Protein AF-A0A9P6Q9H6-F1 (afdb_monomer)

Radius of gyration: 15.04 Å; Cα contacts (8 Å, |Δi|>4): 267; chains: 1; bounding box: 39×36×39 Å

Mean predicted aligned error: 5.46 Å

Foldseek 3Di:
DDAAEFEEEEDWDAPLCQVVVVCVVCVPDWDCDDVQWIWDWDDDPNGIYIYIYGRCHPVPVVPPDPLLVSLLRGQAYEQTAEQLDPPRVVVSLVSLVSSCVSPVHLPGAYEYEHEPVVVVVSGPHDPVNSVVVCVVSVYHYDYYD

Sequence (145 aa):
MSAPRFSIVVVGDGAVGKSAMTLRFLRDQYDPTIEDSYCKHIEVDGQEYTLDIIDTAGQQEYRGHWNDQFMRAGDGFICVYSIASMGSFQELVEYRNQIWHAKESEDVPIVIAANKSDLLEEREVDTEIGKEFARFSNAFYIETR

Secondary structure (DSSP, 8-state):
-PPPEEEEEEEESTTSSHHHHHHHHHTTS-EEEETTEEEEEEEETTEEEEEEEEE-TTGGGGTTHHHHHHHHH-SEEEEEEETT-HHHHHHHHHHHHHHHHHHT-S---EEEEEE-TT-GGG--S-HHHHHHHHHHTT-EEEE--

pLDDT: mean 87.81, std 13.91, range [47.56, 98.56]

Solvent-accessible surface area (backbone atoms only — not comparable to full-atom values): 7921 Å² total; per-residue (Å²): 132,81,58,57,73,44,34,36,36,40,45,51,43,83,92,36,42,67,61,60,54,52,50,63,73,37,73,88,56,65,52,93,74,52,95,54,39,39,43,32,77,46,74,58,98,91,40,62,33,34,38,37,37,37,46,56,74,87,50,76,86,46,80,59,75,62,53,52,53,51,40,53,66,34,67,29,38,39,38,30,19,26,26,57,30,52,66,26,44,55,48,29,54,52,51,52,52,49,36,28,62,52,57,75,41,74,90,48,59,37,34,38,35,37,18,48,59,80,45,64,93,55,52,61,47,58,70,64,61,56,46,53,51,16,58,76,54,67,26,47,68,45,78,38,116

InterPro domains:
  IPR001806 Small GTPase [PF00071] (8-144)
  IPR001806 Small GTPase [PS51421] (1-145)
  IPR001806 Small GTPase [SM00174] (8-145)
  IPR005225 Small GTP-binding domain [TIGR00231] (6-144)
  IPR020849 Small GTPase, Ras-type [PTHR24070] (7-144)
  IPR027417 P-loop containing nucleoside triphosphate hydrolase [G3DSA:3.40.50.300] (2-145)
  IPR027417 P-loop containing nucleoside triphosphate hydrolase [SSF52540] (5-144)

Nearest PDB structures (foldseek):
  6oq4-assembly1_B  TM=8.827E-01  e=3.032E-17  Homo sapiens
  1u8z-assembly1_A  TM=8.663E-01  e=7.006E-17  Saguinus oedipus
  9c1b-assembly3_C  TM=8.513E-01  e=6.159E-17  Homo sapiens
  2ht6-assembly1_A  TM=8.809E-01  e=2.033E-14  Homo sapiens
  2g77-assembly1_B  TM=8.745E-01  e=1.524E-12  Mus musculus

Structure (mmCIF, N/CA/C/O backbone):
data_AF-A0A9P6Q9H6-F1
#
_entry.id   AF-A0A9P6Q9H6-F1
#
loop_
_atom_site.group_PDB
_atom_site.id
_atom_site.type_symbol
_atom_site.label_atom_id
_atom_site.label_alt_id
_atom_site.label_comp_id
_atom_site.label_asym_id
_atom_site.label_entity_id
_atom_site.label_seq_id
_atom_site.pdbx_PDB_ins_code
_atom_site.Cartn_x
_atom_site.Cartn_y
_atom_site.Cartn_z
_atom_site.occupancy
_atom_site.B_iso_or_equiv
_atom_site.auth_seq_id
_atom_site.auth_comp_id
_atom_site.auth_asym_id
_atom_site.auth_atom_id
_atom_site.pdbx_PDB_model_num
ATOM 1 N N . MET A 1 1 ? -25.520 11.318 15.062 1.00 57.56 1 MET A N 1
ATOM 2 C CA . MET A 1 1 ? -24.213 10.733 15.431 1.00 57.56 1 MET A CA 1
ATOM 3 C C . MET A 1 1 ? -23.299 10.960 14.243 1.00 57.56 1 MET A C 1
ATOM 5 O O . MET A 1 1 ? -23.787 10.830 13.131 1.00 57.56 1 MET A O 1
ATOM 9 N N . SER A 1 2 ? -22.058 11.398 14.443 1.00 76.19 2 SER A N 1
ATOM 10 C CA . SER A 1 2 ? -21.105 11.544 13.335 1.00 76.19 2 SER A CA 1
ATOM 11 C C . SER A 1 2 ? -20.675 10.161 12.845 1.00 76.19 2 SER A C 1
ATOM 13 O O . SER A 1 2 ? -20.459 9.277 13.676 1.00 76.19 2 SER A O 1
ATOM 15 N N . ALA A 1 3 ? -20.553 9.979 11.529 1.00 84.88 3 ALA A N 1
ATOM 16 C CA . ALA A 1 3 ? -19.997 8.763 10.940 1.00 84.88 3 ALA A CA 1
ATOM 17 C C . ALA A 1 3 ? -18.607 8.457 11.546 1.00 84.88 3 ALA A C 1
ATOM 19 O O . ALA A 1 3 ? -17.837 9.403 11.758 1.00 84.88 3 ALA A O 1
ATOM 20 N N . PRO A 1 4 ? -18.266 7.186 11.849 1.00 94.38 4 PRO A N 1
ATOM 21 C CA . PRO A 1 4 ? -16.929 6.827 12.313 1.00 94.38 4 PRO A CA 1
ATOM 22 C C . PRO A 1 4 ? -15.865 7.270 11.308 1.00 94.38 4 PRO A C 1
ATOM 24 O O . PRO A 1 4 ? -16.103 7.261 10.097 1.00 94.38 4 PRO A O 1
ATOM 27 N N . ARG A 1 5 ? -14.701 7.672 11.819 1.00 93.81 5 ARG A N 1
ATOM 28 C CA . ARG A 1 5 ? -13.613 8.252 11.032 1.00 93.81 5 ARG A CA 1
ATOM 29 C C . ARG A 1 5 ? -12.374 7.372 11.124 1.00 93.81 5 ARG A C 1
ATOM 31 O O . ARG A 1 5 ? -12.016 6.987 12.233 1.00 93.81 5 ARG A O 1
ATOM 38 N N . PHE A 1 6 ? -11.754 7.082 9.984 1.00 95.19 6 PHE A N 1
ATOM 39 C CA . PHE A 1 6 ? -10.551 6.258 9.884 1.00 95.19 6 PHE A CA 1
ATOM 40 C C . PHE A 1 6 ? -9.476 6.945 9.046 1.00 95.19 6 PHE A C 1
ATOM 42 O O . PHE A 1 6 ? -9.764 7.459 7.966 1.00 95.19 6 PHE A O 1
ATOM 49 N N . SER A 1 7 ? -8.239 6.910 9.526 1.00 93.56 7 SER A N 1
ATOM 50 C CA . SER A 1 7 ? -7.056 7.403 8.827 1.00 93.56 7 SER A CA 1
ATOM 51 C C . SER A 1 7 ? -6.397 6.280 8.025 1.00 93.56 7 SER A C 1
ATOM 53 O O . SER A 1 7 ? -5.952 5.280 8.585 1.00 93.56 7 SER A O 1
ATOM 55 N N . ILE A 1 8 ? -6.334 6.433 6.707 1.00 94.31 8 ILE A N 1
ATOM 56 C CA . ILE A 1 8 ? -5.725 5.494 5.768 1.00 94.31 8 ILE A CA 1
ATOM 57 C C . ILE A 1 8 ? -4.448 6.112 5.211 1.00 94.31 8 ILE A C 1
ATOM 59 O O . ILE A 1 8 ? -4.476 7.158 4.563 1.00 94.31 8 ILE A O 1
ATOM 63 N N . VAL A 1 9 ? -3.318 5.443 5.423 1.00 92.88 9 VAL A N 1
ATOM 64 C CA . VAL A 1 9 ? -2.012 5.930 4.966 1.00 92.88 9 VAL A CA 1
ATOM 65 C C . VAL A 1 9 ? -1.559 5.127 3.752 1.00 92.88 9 VAL A C 1
ATOM 67 O O . VAL A 1 9 ? -1.471 3.898 3.801 1.00 92.88 9 VAL A O 1
ATOM 70 N N . VAL A 1 10 ? -1.254 5.818 2.654 1.00 92.69 10 VAL A N 1
ATOM 71 C CA . VAL A 1 10 ? -0.759 5.198 1.419 1.00 92.69 10 VAL A CA 1
ATOM 72 C C . VAL A 1 10 ? 0.754 5.362 1.352 1.00 92.69 10 VAL A C 1
ATOM 74 O O . VAL A 1 10 ? 1.253 6.484 1.282 1.00 92.69 10 VAL A O 1
ATOM 77 N N . VAL A 1 11 ? 1.489 4.249 1.352 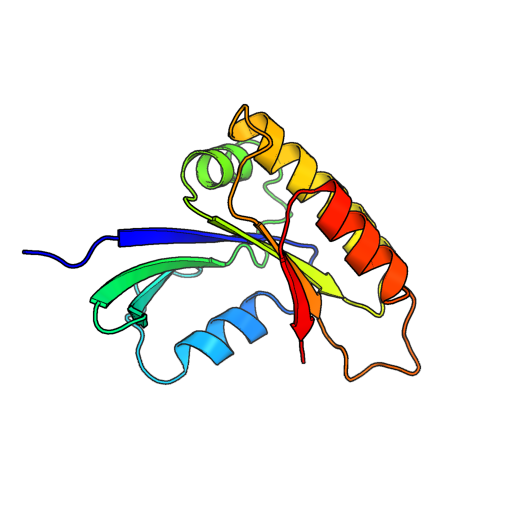1.00 91.94 11 VAL A N 1
ATOM 78 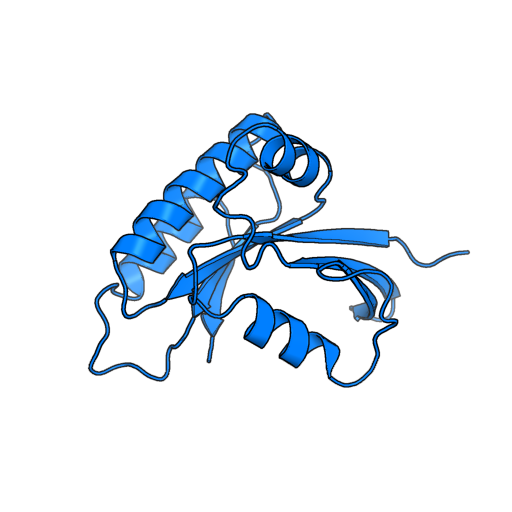C CA . VAL A 1 11 ? 2.963 4.201 1.374 1.00 91.94 11 VAL A CA 1
ATOM 79 C C . VAL A 1 11 ? 3.511 3.353 0.234 1.00 91.94 11 VAL A C 1
ATOM 81 O O . VAL A 1 11 ? 2.793 2.569 -0.381 1.00 91.94 11 VAL A O 1
ATOM 84 N N . GLY A 1 12 ? 4.790 3.527 -0.080 1.00 90.75 12 GLY A N 1
ATOM 85 C CA . GLY A 1 12 ? 5.452 2.852 -1.192 1.00 90.75 12 GLY A CA 1
ATOM 86 C C . GLY A 1 12 ? 6.474 3.754 -1.864 1.00 90.75 12 GLY A C 1
ATOM 87 O O . GLY A 1 12 ? 6.497 4.966 -1.629 1.00 90.75 12 GLY A O 1
ATOM 88 N N . ASP A 1 13 ? 7.289 3.172 -2.734 1.00 90.00 13 ASP A N 1
ATOM 89 C CA . ASP A 1 13 ? 8.356 3.888 -3.431 1.00 90.00 13 ASP A CA 1
ATOM 90 C C . ASP A 1 13 ? 7.823 5.025 -4.342 1.00 90.00 13 ASP A C 1
ATOM 92 O O . ASP A 1 13 ? 6.619 5.215 -4.571 1.00 90.00 13 ASP A O 1
ATOM 96 N N . GLY A 1 14 ? 8.727 5.862 -4.836 1.00 86.62 14 GLY A N 1
ATOM 97 C CA . GLY A 1 14 ? 8.447 6.959 -5.746 1.00 86.62 14 GLY A CA 1
ATOM 98 C C . GLY A 1 14 ? 7.876 6.430 -7.056 1.00 86.62 14 GLY A C 1
ATOM 99 O O . GLY A 1 14 ? 8.233 5.355 -7.520 1.00 86.62 14 GLY A O 1
ATOM 100 N N . ALA A 1 15 ? 6.952 7.180 -7.660 1.00 88.44 15 ALA A N 1
ATOM 101 C CA . ALA A 1 15 ? 6.382 6.860 -8.973 1.00 88.44 15 ALA A CA 1
ATOM 102 C C . ALA A 1 15 ? 5.692 5.478 -9.116 1.00 88.44 15 ALA A C 1
ATOM 104 O O . ALA A 1 15 ? 5.313 5.101 -10.229 1.00 88.44 15 ALA A O 1
ATOM 105 N N . VAL A 1 16 ? 5.437 4.743 -8.024 1.00 92.94 16 VAL A N 1
ATOM 106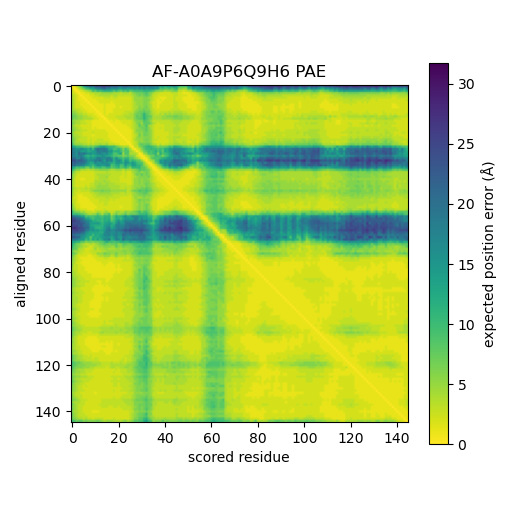 C CA . VAL A 1 16 ? 4.667 3.480 -8.061 1.00 92.94 16 VAL A CA 1
ATOM 107 C C . VAL A 1 16 ? 3.184 3.694 -8.366 1.00 92.94 16 VAL A C 1
ATOM 109 O O . VAL A 1 16 ? 2.516 2.762 -8.797 1.00 92.94 16 VAL A O 1
ATOM 112 N N . GLY A 1 17 ? 2.675 4.922 -8.205 1.00 90.81 17 GLY A N 1
ATOM 113 C CA . GLY A 1 17 ? 1.302 5.301 -8.559 1.00 90.81 17 GLY A CA 1
ATOM 114 C C . GLY A 1 17 ? 0.362 5.588 -7.384 1.00 90.81 17 GLY A C 1
ATOM 115 O O . GLY A 1 17 ? -0.844 5.624 -7.603 1.00 90.81 17 GLY A O 1
ATOM 116 N N . LYS A 1 18 ? 0.886 5.843 -6.174 1.00 90.88 18 LYS A N 1
ATOM 117 C CA . LYS A 1 18 ? 0.098 6.190 -4.971 1.00 90.88 18 LYS A CA 1
ATOM 118 C C . LYS A 1 18 ? -0.929 7.300 -5.233 1.00 90.88 18 LYS A C 1
ATOM 120 O O . LYS A 1 18 ? -2.126 7.045 -5.162 1.00 90.88 18 LYS A O 1
ATOM 125 N N . SER A 1 19 ? -0.476 8.470 -5.691 1.00 87.94 19 SER A N 1
ATOM 126 C CA . SER A 1 19 ? -1.358 9.599 -6.015 1.00 87.94 19 SER A CA 1
ATOM 127 C C . SER A 1 19 ? -2.368 9.273 -7.106 1.00 87.94 19 SER A C 1
ATOM 129 O O . SER A 1 19 ? -3.525 9.665 -7.015 1.00 87.94 19 SER A O 1
ATOM 131 N N . ALA A 1 20 ? -1.972 8.515 -8.132 1.00 88.44 20 ALA A N 1
ATOM 132 C CA . ALA A 1 20 ? -2.890 8.118 -9.196 1.00 88.44 20 ALA A CA 1
ATOM 133 C C . ALA A 1 20 ? -4.019 7.220 -8.662 1.00 88.44 20 ALA A C 1
ATOM 135 O O . ALA A 1 20 ? -5.179 7.424 -9.021 1.00 88.44 20 ALA A O 1
ATOM 136 N N . MET A 1 21 ? -3.696 6.272 -7.776 1.00 89.00 21 MET A N 1
ATOM 137 C CA . MET A 1 21 ? -4.677 5.416 -7.106 1.00 89.00 21 MET A CA 1
ATOM 138 C C . MET A 1 21 ? -5.589 6.224 -6.181 1.00 89.00 21 MET A C 1
ATOM 140 O O . MET A 1 21 ? -6.811 6.113 -6.292 1.00 89.00 21 MET A O 1
ATOM 144 N N . THR A 1 22 ? -5.011 7.073 -5.326 1.00 88.94 22 THR A N 1
ATOM 145 C CA . THR A 1 22 ? -5.752 7.942 -4.403 1.00 88.94 22 THR A CA 1
ATOM 146 C C . THR A 1 22 ? -6.708 8.847 -5.169 1.00 88.94 22 THR A C 1
ATOM 148 O O . THR A 1 22 ? -7.915 8.799 -4.954 1.00 88.94 22 THR A O 1
ATOM 151 N N . LEU A 1 23 ? -6.218 9.592 -6.160 1.00 87.19 23 LEU A N 1
ATOM 152 C CA . LEU A 1 23 ? -7.053 10.481 -6.966 1.00 87.19 23 LEU A CA 1
ATOM 153 C C . LEU A 1 23 ? -8.135 9.720 -7.731 1.00 87.19 23 LEU A C 1
ATOM 155 O O . LEU A 1 23 ? -9.264 10.193 -7.807 1.00 87.19 23 LEU A O 1
ATOM 159 N N . AR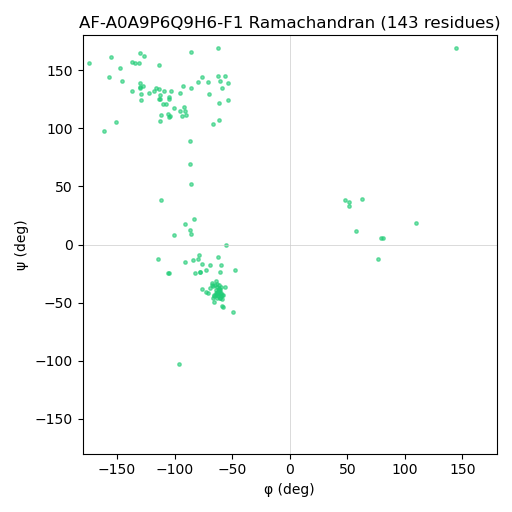G A 1 24 ? -7.832 8.533 -8.276 1.00 86.94 24 ARG A N 1
ATOM 160 C CA . ARG A 1 24 ? -8.834 7.684 -8.9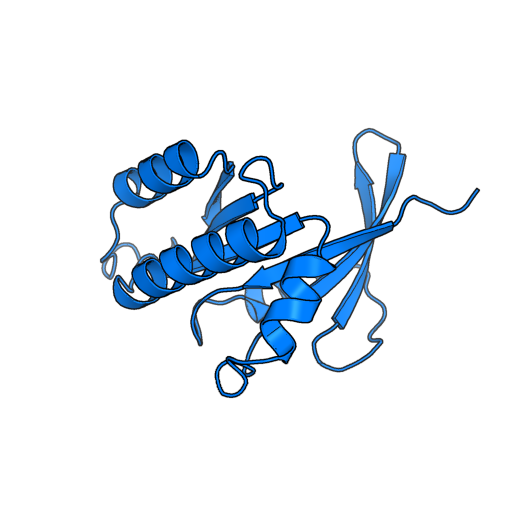40 1.00 86.94 24 ARG A CA 1
ATOM 161 C C . ARG A 1 24 ? -9.942 7.263 -7.979 1.00 86.94 24 ARG A C 1
ATOM 163 O O . ARG A 1 24 ? -11.099 7.268 -8.388 1.00 86.94 24 ARG A O 1
ATOM 170 N N . PHE A 1 25 ? -9.608 6.941 -6.732 1.00 86.31 25 PHE A N 1
ATOM 171 C CA . PHE A 1 25 ? -10.597 6.647 -5.701 1.00 86.31 25 PHE A CA 1
ATOM 172 C C . PHE A 1 25 ? -11.430 7.881 -5.332 1.00 86.31 25 PHE A C 1
ATOM 174 O O . PHE A 1 25 ? -12.627 7.756 -5.089 1.00 86.31 25 PHE A O 1
ATOM 181 N N . LEU A 1 26 ? -10.836 9.072 -5.320 1.00 83.88 26 LEU A N 1
ATOM 182 C CA . LEU A 1 26 ? -11.496 10.316 -4.913 1.00 83.88 26 LEU A CA 1
ATOM 183 C C . LEU A 1 26 ? -12.396 10.955 -5.983 1.00 83.88 26 LEU A C 1
ATOM 185 O O . LEU A 1 26 ? -13.161 11.848 -5.631 1.00 83.88 26 LEU A O 1
ATOM 189 N N . ARG A 1 27 ? -12.328 10.515 -7.253 1.00 74.06 27 ARG A N 1
ATOM 190 C CA . ARG A 1 27 ? -12.887 11.202 -8.445 1.00 74.06 27 ARG A CA 1
ATOM 191 C C . ARG A 1 27 ? -14.325 11.727 -8.352 1.00 74.06 27 ARG A C 1
ATOM 193 O O . ARG A 1 27 ? -14.633 12.646 -9.104 1.00 74.06 27 ARG A O 1
ATOM 200 N N . ASP A 1 28 ? -15.163 11.211 -7.457 1.00 64.62 28 ASP A N 1
ATOM 201 C CA . ASP A 1 28 ? -16.565 11.624 -7.367 1.00 64.62 28 ASP A CA 1
ATOM 202 C C . ASP A 1 28 ? -16.900 12.525 -6.164 1.00 64.62 28 ASP A C 1
ATOM 204 O O . ASP A 1 28 ? -17.875 13.269 -6.243 1.00 64.62 28 ASP A O 1
ATOM 208 N N . GLN A 1 29 ? -16.140 12.491 -5.059 1.00 60.72 29 GLN A N 1
ATOM 209 C CA . GLN A 1 29 ? -16.492 13.188 -3.806 1.00 60.72 29 GLN A CA 1
ATOM 210 C C . GLN A 1 29 ? -15.261 13.362 -2.898 1.00 60.72 29 GLN A C 1
ATOM 212 O O . GLN A 1 29 ? -14.909 12.438 -2.163 1.00 60.72 29 GLN A O 1
ATOM 217 N N . TYR A 1 30 ? -14.603 14.525 -2.921 1.00 63.81 30 TYR A N 1
ATOM 218 C CA . TYR A 1 30 ? -13.572 14.856 -1.931 1.00 63.81 30 TYR A CA 1
ATOM 219 C C . TYR A 1 30 ? -13.524 16.351 -1.610 1.00 63.81 30 TYR A C 1
ATOM 221 O O . TYR A 1 30 ? -13.864 17.183 -2.453 1.00 63.81 30 TYR A O 1
ATOM 229 N N . ASP A 1 31 ? -13.080 16.669 -0.393 1.00 59.88 31 ASP A N 1
ATOM 230 C CA . ASP A 1 31 ? -12.819 18.036 0.066 1.00 59.88 31 ASP A CA 1
ATOM 231 C C . ASP A 1 31 ? -11.294 18.283 0.104 1.00 59.88 31 ASP A C 1
ATOM 233 O O . ASP A 1 31 ? -10.596 17.649 0.909 1.00 59.88 31 ASP A O 1
ATOM 237 N N . PRO A 1 32 ? -10.728 19.116 -0.793 1.00 54.34 32 PRO A N 1
ATOM 238 C CA . PRO A 1 32 ? -9.299 19.419 -0.802 1.00 54.34 32 PRO A CA 1
ATOM 239 C C . PRO A 1 32 ? -8.929 20.211 0.454 1.00 54.34 32 PRO A C 1
ATOM 241 O O . PRO A 1 32 ? -9.209 21.404 0.543 1.00 54.34 32 PRO A O 1
ATOM 244 N N . THR A 1 33 ? -8.294 19.555 1.428 1.00 49.47 33 THR A N 1
ATOM 245 C CA . THR A 1 33 ? -8.099 20.144 2.762 1.00 49.47 33 THR A CA 1
ATOM 246 C C . THR A 1 33 ? -6.651 20.423 3.153 1.00 49.47 33 THR A C 1
ATOM 248 O O . THR A 1 33 ? -6.474 21.193 4.085 1.00 49.47 33 THR A O 1
ATOM 251 N N . ILE A 1 34 ? -5.643 19.916 2.433 1.00 59.28 34 ILE A N 1
ATOM 252 C CA . ILE A 1 34 ? -4.217 20.328 2.410 1.00 59.28 34 ILE A CA 1
ATOM 253 C C . ILE A 1 34 ? -3.540 19.494 1.297 1.00 59.28 34 ILE A C 1
ATOM 255 O O . ILE A 1 34 ? -4.062 18.438 0.934 1.00 59.28 34 ILE A O 1
ATOM 259 N N . GLU A 1 35 ? -2.428 19.955 0.712 1.00 57.94 35 GLU A N 1
ATOM 260 C CA . GLU A 1 35 ? -1.640 19.122 -0.216 1.00 57.94 35 GLU A CA 1
ATOM 261 C C . GLU A 1 35 ? -1.291 17.789 0.478 1.00 57.94 35 GLU A C 1
ATOM 263 O O . GLU A 1 35 ? -0.770 17.797 1.589 1.00 57.94 35 GLU A O 1
ATOM 268 N N . ASP A 1 36 ? -1.648 16.664 -0.152 1.00 71.94 36 ASP A N 1
ATOM 269 C CA . ASP A 1 36 ? -1.400 15.280 0.295 1.00 71.94 36 ASP A CA 1
ATOM 270 C C . ASP A 1 36 ? -2.331 14.678 1.375 1.00 71.94 36 ASP A C 1
ATOM 272 O O . ASP A 1 36 ? -2.128 13.532 1.791 1.00 71.94 36 ASP A O 1
ATOM 276 N N . SER A 1 37 ? -3.396 15.378 1.794 1.00 79.88 37 SER A N 1
ATOM 277 C CA . SER A 1 37 ? -4.438 14.819 2.676 1.00 79.88 37 SER A CA 1
ATOM 278 C C . SER A 1 37 ? -5.845 15.041 2.120 1.00 79.88 37 SER A C 1
ATOM 280 O O . SER A 1 37 ? -6.223 16.155 1.750 1.00 79.88 37 SER A O 1
ATOM 282 N N . TYR A 1 38 ? -6.635 13.969 2.067 1.00 86.19 38 TYR A N 1
ATOM 283 C CA . TYR A 1 38 ? -7.952 13.954 1.436 1.00 86.19 38 TYR A CA 1
ATOM 284 C C . TYR A 1 38 ? -9.008 13.364 2.363 1.00 86.19 38 TYR A C 1
ATOM 286 O O . TYR A 1 38 ? -8.812 12.295 2.926 1.00 86.19 38 TYR A O 1
ATOM 294 N N . CYS A 1 39 ? -10.168 14.008 2.458 1.00 88.75 39 CYS A N 1
ATOM 295 C CA . CYS A 1 39 ? -11.318 13.469 3.179 1.00 88.75 39 CYS A CA 1
ATOM 296 C C . CYS A 1 39 ? -12.349 12.919 2.187 1.00 88.75 39 CYS A C 1
ATOM 298 O O . CYS A 1 39 ? -12.713 13.609 1.227 1.00 88.75 39 CYS A O 1
ATOM 300 N N . LYS A 1 40 ? -12.840 11.698 2.423 1.00 88.50 40 LYS A N 1
ATOM 301 C CA . LYS A 1 40 ? -13.918 11.091 1.636 1.00 88.50 40 LYS A CA 1
ATOM 302 C C . LYS A 1 40 ? -14.942 10.386 2.516 1.00 88.50 40 LYS A C 1
ATOM 304 O O . LYS A 1 40 ? -14.596 9.560 3.356 1.00 88.50 40 LYS A O 1
ATOM 309 N N . HIS A 1 41 ? -16.216 10.654 2.256 1.00 91.06 41 HIS A N 1
ATOM 310 C CA . HIS A 1 41 ? -17.324 9.900 2.832 1.00 91.06 41 HIS A CA 1
ATOM 311 C C . HIS A 1 41 ? -17.616 8.665 1.980 1.00 91.06 41 HIS A C 1
ATOM 313 O O . HIS A 1 41 ? -17.650 8.743 0.751 1.00 91.06 41 HIS A O 1
ATOM 319 N N . ILE A 1 42 ? -17.797 7.519 2.631 1.00 91.81 42 ILE A N 1
ATOM 320 C CA . ILE A 1 42 ? -18.134 6.257 1.973 1.00 91.81 42 ILE A CA 1
ATOM 321 C C . ILE A 1 42 ? -19.252 5.547 2.726 1.00 91.81 42 ILE A C 1
ATOM 323 O O . ILE A 1 42 ? -19.418 5.737 3.929 1.00 91.81 42 ILE A O 1
ATOM 327 N N . GLU A 1 43 ? -19.975 4.689 2.021 1.00 93.31 43 GLU A N 1
ATOM 328 C CA . GLU A 1 43 ? -20.916 3.744 2.610 1.00 93.31 43 GLU A CA 1
ATOM 329 C C . GLU A 1 43 ? -20.374 2.328 2.402 1.00 93.31 43 GLU A C 1
ATOM 331 O O . GLU A 1 43 ? -20.006 1.956 1.285 1.00 93.31 43 GLU A O 1
ATOM 336 N N . VAL A 1 44 ? -20.300 1.549 3.479 1.00 93.12 44 VAL A N 1
ATOM 337 C CA . VAL A 1 44 ? -19.916 0.133 3.452 1.00 93.12 44 VAL A CA 1
ATOM 338 C C . VAL A 1 44 ? -20.975 -0.636 4.227 1.00 93.12 44 VAL A C 1
ATOM 340 O O . VAL A 1 44 ? -21.275 -0.289 5.366 1.00 93.12 44 VAL A O 1
ATOM 343 N N . ASP A 1 45 ? -21.577 -1.642 3.591 1.00 94.56 45 ASP A N 1
ATOM 344 C CA . ASP A 1 45 ? -22.620 -2.493 4.181 1.00 94.56 45 ASP A CA 1
ATOM 345 C C . ASP A 1 45 ? -23.795 -1.715 4.814 1.00 94.56 45 ASP A C 1
ATOM 347 O O . ASP A 1 45 ? -24.357 -2.113 5.834 1.00 94.56 45 ASP A O 1
ATOM 351 N N . GLY A 1 46 ? -24.184 -0.590 4.200 1.00 93.56 46 GLY A N 1
ATOM 352 C CA . GLY A 1 46 ? -25.281 0.261 4.674 1.00 93.56 46 GLY A CA 1
ATOM 353 C C . GLY A 1 46 ? -24.910 1.213 5.815 1.00 93.56 46 GLY A C 1
ATOM 354 O O . GLY A 1 46 ? -25.792 1.876 6.362 1.00 93.56 46 GLY A O 1
ATOM 355 N N . GLN A 1 47 ? -23.631 1.283 6.197 1.00 94.81 47 GLN A N 1
ATOM 356 C CA . GLN A 1 47 ? -23.128 2.186 7.227 1.00 94.81 47 GLN A CA 1
ATOM 357 C C . GLN A 1 47 ? -22.195 3.244 6.629 1.00 94.81 47 GLN A C 1
ATOM 359 O O . GLN A 1 47 ? -21.296 2.943 5.845 1.00 94.81 47 GLN A O 1
ATOM 364 N N . GLU A 1 48 ? -22.401 4.499 7.028 1.00 95.06 48 GLU A N 1
ATOM 365 C CA . GLU A 1 48 ? -21.564 5.625 6.615 1.00 95.06 48 GLU A CA 1
ATOM 366 C C . GLU A 1 48 ? -20.259 5.688 7.417 1.00 95.06 48 GLU A C 1
ATOM 368 O O . GLU A 1 48 ? -20.252 5.539 8.644 1.00 95.06 48 GLU A O 1
ATOM 373 N N . TYR A 1 49 ? -19.168 6.003 6.723 1.00 94.50 49 TYR A N 1
ATOM 374 C CA . TYR A 1 49 ? -17.834 6.211 7.275 1.00 94.50 49 TYR A CA 1
ATOM 375 C C . TYR A 1 49 ? -17.172 7.438 6.648 1.00 94.50 49 TYR A C 1
ATOM 377 O O . TYR A 1 49 ? -17.490 7.852 5.532 1.00 94.50 49 TYR A O 1
ATOM 385 N N . THR A 1 50 ? -16.211 8.009 7.366 1.00 93.12 50 THR A N 1
ATOM 386 C CA . THR A 1 50 ? -15.327 9.066 6.868 1.00 93.12 50 THR A CA 1
ATOM 387 C C . THR A 1 50 ? -13.906 8.524 6.800 1.00 93.12 50 THR A C 1
ATOM 389 O O . THR A 1 50 ? -13.388 8.035 7.800 1.00 93.12 50 THR A O 1
ATOM 392 N N . LEU A 1 51 ? -13.273 8.607 5.635 1.00 92.75 51 LEU A N 1
ATOM 393 C CA . LEU A 1 51 ? -11.872 8.253 5.445 1.00 92.75 51 LEU A CA 1
ATOM 394 C C . LEU A 1 51 ? -11.028 9.516 5.311 1.00 92.75 51 LEU A C 1
ATOM 396 O O . LEU A 1 51 ? -11.303 10.340 4.440 1.00 92.75 51 LEU A O 1
ATOM 400 N N . ASP A 1 52 ? -9.981 9.615 6.123 1.00 91.56 52 ASP A N 1
ATOM 401 C CA . ASP A 1 52 ? -8.867 10.534 5.913 1.00 91.56 52 ASP A CA 1
ATOM 402 C C . ASP A 1 52 ? -7.757 9.781 5.199 1.00 91.56 52 ASP A C 1
ATOM 404 O O . ASP A 1 52 ? -7.207 8.833 5.743 1.00 91.56 52 ASP A O 1
ATOM 408 N N . ILE A 1 53 ? -7.435 10.168 3.975 1.00 90.38 53 ILE A N 1
ATOM 409 C CA . ILE A 1 53 ? -6.438 9.500 3.148 1.00 90.38 53 ILE A CA 1
ATOM 410 C C . ILE A 1 53 ? -5.208 10.381 3.072 1.00 90.38 53 ILE A C 1
ATOM 412 O O . ILE A 1 53 ? -5.280 11.507 2.585 1.00 90.38 53 ILE A O 1
ATOM 416 N N . ILE A 1 54 ? -4.082 9.838 3.515 1.00 88.69 54 ILE A N 1
ATOM 417 C CA . ILE A 1 54 ? -2.788 10.513 3.514 1.00 88.69 54 ILE A CA 1
ATOM 418 C C . ILE A 1 54 ? -1.944 9.906 2.392 1.00 88.69 54 ILE A C 1
ATOM 420 O O . ILE A 1 54 ? -1.570 8.730 2.456 1.00 88.69 54 ILE A O 1
ATOM 424 N N . ASP A 1 55 ? -1.669 10.691 1.350 1.00 82.50 55 ASP A N 1
ATOM 425 C CA . ASP A 1 55 ? -0.835 10.284 0.218 1.00 82.50 55 ASP A CA 1
ATOM 426 C C . ASP A 1 55 ? 0.615 10.714 0.445 1.00 82.50 55 ASP A C 1
ATOM 428 O O . ASP A 1 55 ? 0.949 11.884 0.397 1.00 82.50 55 ASP A O 1
ATOM 432 N N . THR A 1 56 ? 1.527 9.772 0.664 1.00 73.50 56 THR A N 1
ATOM 433 C CA . THR A 1 56 ? 2.929 10.098 0.999 1.00 73.50 56 THR A CA 1
ATOM 434 C C . THR A 1 56 ? 3.819 10.390 -0.221 1.00 73.50 56 THR A C 1
ATOM 436 O O . THR A 1 56 ? 5.043 10.222 -0.179 1.00 73.50 56 THR A O 1
ATOM 439 N N . ALA A 1 57 ? 3.239 10.764 -1.364 1.00 63.22 57 ALA A N 1
ATOM 440 C CA . ALA A 1 57 ? 3.996 11.044 -2.580 1.00 63.22 57 ALA A CA 1
ATOM 441 C C . ALA A 1 57 ? 5.025 12.175 -2.370 1.00 63.22 57 ALA A C 1
ATOM 443 O O . ALA A 1 57 ? 4.745 13.192 -1.758 1.00 63.22 57 ALA A O 1
ATOM 444 N N . GLY A 1 58 ? 6.261 11.987 -2.849 1.00 52.22 58 GLY A N 1
ATOM 445 C CA . GLY A 1 58 ? 7.311 13.016 -2.778 1.00 52.22 58 GLY A CA 1
ATOM 446 C C . GLY A 1 58 ? 7.985 13.210 -1.411 1.00 52.22 58 GLY A C 1
ATOM 447 O O . GLY A 1 58 ? 9.060 13.794 -1.363 1.00 52.22 58 GLY A O 1
ATOM 448 N N . GLN A 1 59 ? 7.462 12.651 -0.316 1.00 53.78 59 GLN A N 1
ATOM 449 C CA . GLN A 1 59 ? 8.042 12.831 1.029 1.00 53.78 59 GLN A CA 1
ATOM 450 C C . GLN A 1 59 ? 9.153 11.823 1.379 1.00 53.78 59 GLN A C 1
ATOM 452 O O . GLN A 1 59 ? 9.604 11.739 2.521 1.00 53.78 59 GLN A O 1
ATOM 457 N N . GLN A 1 60 ? 9.652 11.079 0.386 1.00 54.25 60 GLN A N 1
ATOM 458 C CA . GLN A 1 60 ? 10.748 10.115 0.548 1.00 54.25 60 GLN A CA 1
ATOM 459 C C . GLN A 1 60 ? 12.056 10.732 1.052 1.00 54.25 60 GLN A C 1
ATOM 461 O O . GLN A 1 60 ? 12.911 10.007 1.549 1.00 54.25 60 GLN A O 1
ATOM 466 N N . GLU A 1 61 ? 12.214 12.049 0.951 1.00 47.56 61 GLU A N 1
ATOM 467 C CA . GLU A 1 61 ? 13.373 12.777 1.472 1.00 47.56 61 GLU A CA 1
ATOM 468 C C . GLU A 1 61 ? 13.289 13.010 2.998 1.00 47.56 61 GLU A C 1
ATOM 470 O O . GLU A 1 61 ? 14.284 13.369 3.624 1.00 47.56 61 GLU A O 1
ATOM 475 N N . TYR A 1 62 ? 12.145 12.711 3.632 1.00 50.34 62 TYR A N 1
ATOM 476 C CA . TYR A 1 62 ? 11.879 12.920 5.062 1.00 50.34 62 TYR A CA 1
ATOM 477 C C . TYR A 1 62 ? 11.748 11.605 5.859 1.00 50.34 62 TYR A C 1
ATOM 479 O O . TYR A 1 62 ? 10.948 11.514 6.791 1.00 50.34 62 TYR A O 1
ATOM 487 N N . ARG A 1 63 ? 12.577 10.591 5.540 1.00 53.19 63 ARG A N 1
ATOM 488 C CA . ARG A 1 63 ? 12.575 9.210 6.105 1.00 53.19 63 ARG A CA 1
ATOM 489 C C . ARG A 1 63 ? 12.684 9.075 7.641 1.00 53.19 63 ARG A C 1
ATOM 491 O O . ARG A 1 63 ? 12.721 7.958 8.138 1.00 53.19 63 ARG A O 1
ATOM 498 N N . GLY A 1 64 ? 12.785 10.170 8.394 1.00 57.59 64 GLY A N 1
ATOM 499 C CA . GLY A 1 64 ? 12.962 10.160 9.849 1.00 57.59 64 GLY A CA 1
ATOM 500 C C . GLY A 1 64 ? 11.651 10.315 10.621 1.00 57.59 64 GLY A C 1
ATOM 501 O O . GLY A 1 64 ? 10.885 9.377 10.793 1.00 57.59 64 GLY A O 1
ATOM 502 N N . HIS A 1 65 ? 11.403 11.520 11.133 1.00 48.88 65 HIS A N 1
ATOM 503 C CA . HIS A 1 65 ? 10.367 11.761 12.145 1.00 48.88 65 HIS A CA 1
ATOM 504 C C . HIS A 1 65 ? 8.925 11.815 11.614 1.00 48.88 65 HIS A C 1
ATOM 506 O O . HIS A 1 65 ? 7.995 11.573 12.378 1.00 48.88 65 HIS A O 1
ATOM 512 N N . TRP A 1 66 ? 8.730 12.128 10.329 1.00 52.00 66 TRP A N 1
ATOM 513 C CA . TRP A 1 66 ? 7.395 12.283 9.739 1.00 52.00 66 TRP A CA 1
ATOM 514 C C . TRP A 1 66 ? 6.714 10.933 9.471 1.00 52.00 66 TRP A C 1
ATOM 516 O O . TRP A 1 66 ? 5.529 10.780 9.761 1.00 52.00 66 TRP A O 1
ATOM 526 N N . ASN A 1 67 ? 7.469 9.923 9.022 1.00 65.06 67 ASN A N 1
ATOM 527 C CA . ASN A 1 67 ? 6.941 8.572 8.794 1.00 65.06 67 ASN A CA 1
ATOM 528 C C . ASN A 1 67 ? 6.406 7.935 10.083 1.00 65.06 67 ASN A C 1
ATOM 530 O O . ASN A 1 67 ? 5.314 7.371 10.085 1.00 65.06 67 ASN A O 1
ATOM 534 N N . ASP A 1 68 ? 7.134 8.089 11.190 1.00 72.44 68 ASP A N 1
ATOM 535 C CA . ASP A 1 68 ? 6.775 7.493 12.479 1.00 72.44 68 ASP A CA 1
ATOM 536 C C . ASP A 1 68 ? 5.427 8.010 13.005 1.00 72.44 68 ASP A C 1
ATOM 538 O O . ASP A 1 68 ? 4.632 7.245 13.553 1.00 72.44 68 ASP A O 1
ATOM 542 N N . GLN A 1 69 ? 5.131 9.300 12.814 1.00 76.81 69 GLN A N 1
ATOM 543 C CA . GLN A 1 69 ? 3.864 9.880 13.257 1.00 76.81 69 GLN A CA 1
ATOM 544 C C . GLN A 1 69 ? 2.679 9.313 12.468 1.00 76.81 69 GLN A C 1
ATOM 546 O O . GLN A 1 69 ? 1.684 8.918 13.075 1.00 76.81 69 GLN A O 1
ATOM 551 N N . PHE A 1 70 ? 2.784 9.230 11.138 1.00 80.31 70 PHE A N 1
ATOM 552 C CA . PHE A 1 70 ? 1.715 8.678 10.303 1.00 80.31 70 PHE A CA 1
ATOM 553 C C . PHE A 1 70 ? 1.541 7.172 10.506 1.00 80.31 70 PHE A C 1
ATOM 555 O O . PHE A 1 70 ? 0.411 6.698 10.570 1.00 80.31 70 PHE A O 1
ATOM 562 N N . MET A 1 71 ? 2.628 6.421 10.692 1.00 85.88 71 MET A N 1
ATOM 563 C CA . MET A 1 71 ? 2.553 4.991 11.006 1.00 85.88 71 MET A CA 1
ATOM 564 C C . MET A 1 71 ? 1.906 4.729 12.366 1.00 85.88 71 MET A C 1
ATOM 566 O O . MET A 1 71 ? 1.158 3.768 12.520 1.00 85.88 71 MET A O 1
ATOM 570 N N . ARG A 1 72 ? 2.121 5.598 13.358 1.00 86.75 72 ARG A N 1
ATOM 571 C CA . ARG A 1 72 ? 1.420 5.494 14.646 1.00 86.75 72 ARG A CA 1
ATOM 572 C C . ARG A 1 72 ? -0.045 5.912 14.531 1.00 86.75 72 ARG A C 1
ATOM 574 O O . ARG A 1 72 ? -0.898 5.242 15.108 1.00 86.75 72 ARG A O 1
ATOM 581 N N . ALA A 1 73 ? -0.341 6.970 13.778 1.00 85.81 73 ALA A N 1
ATOM 582 C CA . ALA A 1 73 ? -1.678 7.556 13.681 1.00 85.81 73 ALA A CA 1
ATOM 583 C C . ALA A 1 73 ? -2.629 6.853 12.693 1.00 85.81 73 ALA A C 1
ATOM 585 O O . ALA A 1 73 ? -3.837 6.972 12.856 1.00 85.81 73 ALA A O 1
ATOM 586 N N . GLY A 1 74 ? -2.122 6.149 11.677 1.00 91.94 74 GLY A N 1
ATOM 587 C CA . GLY A 1 74 ? -2.950 5.501 10.653 1.00 91.94 74 GLY A CA 1
ATOM 588 C C . GLY A 1 74 ? -3.726 4.302 11.193 1.00 91.94 74 GLY A C 1
ATOM 589 O O . GLY A 1 74 ? -3.135 3.415 11.801 1.00 91.94 74 GLY A O 1
ATOM 590 N N . ASP A 1 75 ? -5.031 4.240 10.962 1.00 96.06 75 ASP A N 1
ATOM 591 C CA . ASP A 1 75 ? -5.881 3.100 11.330 1.00 96.06 75 ASP A CA 1
ATOM 592 C C . ASP A 1 75 ? -5.730 1.926 10.349 1.00 96.06 75 ASP A C 1
ATOM 594 O O . ASP A 1 75 ? -5.953 0.772 10.714 1.00 96.06 75 ASP A O 1
ATOM 598 N N . GLY A 1 76 ? -5.308 2.207 9.112 1.00 96.25 76 GLY A N 1
ATOM 599 C CA . GLY A 1 76 ? -5.000 1.203 8.098 1.00 96.25 76 GLY A CA 1
ATOM 600 C C . GLY A 1 76 ? -4.008 1.706 7.052 1.00 96.25 76 GLY A C 1
ATOM 601 O O . GLY A 1 76 ? -3.806 2.912 6.886 1.00 96.25 76 GLY A O 1
ATOM 602 N N . PHE A 1 77 ? -3.384 0.770 6.337 1.00 96.06 77 PHE A N 1
ATOM 603 C CA . PHE A 1 77 ? -2.289 1.066 5.414 1.00 96.06 77 PHE A CA 1
ATOM 604 C C . PHE A 1 77 ? -2.502 0.430 4.046 1.00 96.06 77 PHE A C 1
ATOM 606 O O . PHE A 1 77 ? -2.890 -0.733 3.933 1.00 96.06 77 PHE A O 1
ATOM 613 N N . ILE A 1 78 ? -2.180 1.185 2.998 1.00 96.38 78 ILE A N 1
ATOM 614 C CA . ILE A 1 78 ? -2.077 0.672 1.634 1.00 96.38 78 ILE A CA 1
ATOM 615 C C . ILE A 1 78 ? -0.609 0.762 1.229 1.00 96.38 78 ILE A C 1
ATOM 617 O O . ILE A 1 78 ? -0.090 1.846 0.964 1.00 96.38 78 ILE A O 1
ATOM 621 N N . CYS A 1 79 ? 0.057 -0.384 1.189 1.00 95.81 79 CYS A N 1
ATOM 622 C CA . CYS A 1 79 ? 1.436 -0.507 0.746 1.00 95.81 79 CYS A CA 1
ATOM 623 C C . CYS A 1 79 ? 1.447 -0.792 -0.756 1.00 95.81 79 CYS A C 1
ATOM 625 O O . CYS A 1 79 ? 0.986 -1.844 -1.199 1.00 95.81 79 CYS A O 1
ATOM 627 N N . VAL A 1 80 ? 1.974 0.141 -1.543 1.00 96.38 80 VAL A N 1
ATOM 628 C CA . VAL A 1 80 ? 1.952 0.095 -3.006 1.00 96.38 80 VAL A CA 1
ATOM 629 C C . VAL A 1 80 ? 3.348 -0.180 -3.555 1.00 96.38 80 VAL A C 1
ATOM 631 O O . VAL A 1 80 ? 4.308 0.500 -3.197 1.00 96.38 80 VAL A O 1
ATOM 634 N N . TYR A 1 81 ? 3.450 -1.126 -4.482 1.00 97.81 81 TYR A N 1
ATOM 635 C CA . TYR A 1 81 ? 4.638 -1.323 -5.313 1.00 97.81 81 TYR A CA 1
ATOM 636 C C . TYR A 1 81 ? 4.245 -1.410 -6.787 1.00 97.81 81 TYR A C 1
ATOM 638 O O . TYR A 1 81 ? 3.073 -1.573 -7.115 1.00 97.81 81 TYR A O 1
ATOM 646 N N . SER A 1 82 ? 5.213 -1.280 -7.688 1.00 97.81 82 SER A N 1
ATOM 647 C CA . SER A 1 82 ? 5.014 -1.495 -9.122 1.00 97.81 82 SER A CA 1
ATOM 648 C C . SER A 1 82 ? 5.417 -2.919 -9.484 1.00 97.81 82 SER A C 1
ATOM 650 O O . SER A 1 82 ? 6.534 -3.329 -9.172 1.00 97.81 82 SER A O 1
ATOM 652 N N . ILE A 1 83 ? 4.573 -3.659 -10.212 1.00 98.50 83 ILE A N 1
ATOM 653 C CA . ILE A 1 83 ? 4.942 -5.007 -10.687 1.00 98.50 83 ILE A CA 1
ATOM 654 C C . ILE A 1 83 ? 6.178 -4.996 -11.601 1.00 98.50 83 ILE A C 1
ATOM 656 O O . ILE A 1 83 ? 6.877 -6.000 -11.704 1.00 98.50 83 ILE A O 1
ATOM 660 N N . ALA A 1 84 ? 6.455 -3.851 -12.227 1.00 98.06 84 ALA A N 1
ATOM 661 C CA . ALA A 1 84 ? 7.593 -3.609 -13.109 1.00 98.06 84 ALA A CA 1
ATOM 662 C C . ALA A 1 84 ? 8.835 -3.058 -12.378 1.00 98.06 84 ALA A C 1
ATOM 664 O O . ALA A 1 84 ? 9.681 -2.417 -12.988 1.00 98.06 84 ALA A O 1
ATOM 665 N N . SER A 1 85 ? 8.910 -3.186 -11.049 1.00 97.81 85 SER A N 1
ATOM 666 C CA . SER A 1 85 ? 10.086 -2.750 -10.291 1.00 97.81 85 SER A CA 1
ATOM 667 C C . SER A 1 85 ? 10.282 -3.579 -9.026 1.00 97.81 85 SER A C 1
ATOM 669 O O . SER A 1 85 ? 9.607 -3.362 -8.013 1.00 97.81 85 SER A O 1
ATOM 671 N N . MET A 1 86 ? 11.265 -4.479 -9.050 1.00 97.75 86 MET A N 1
ATOM 672 C CA . MET A 1 86 ? 11.680 -5.246 -7.872 1.00 97.75 86 MET A CA 1
ATOM 673 C C . MET A 1 86 ? 12.185 -4.335 -6.743 1.00 97.75 86 MET A C 1
ATOM 675 O O . MET A 1 86 ? 11.913 -4.596 -5.573 1.00 97.75 86 MET A O 1
ATOM 679 N N . GLY A 1 87 ? 12.853 -3.226 -7.078 1.00 96.94 87 GLY A N 1
ATOM 680 C CA . GLY A 1 87 ? 13.283 -2.230 -6.089 1.00 96.94 87 GLY A CA 1
ATOM 681 C C . GLY A 1 87 ? 12.105 -1.641 -5.306 1.00 96.94 87 GLY A C 1
ATOM 682 O O . GLY A 1 87 ? 12.140 -1.592 -4.079 1.00 96.94 87 GLY A O 1
ATOM 683 N N . SER A 1 88 ? 11.006 -1.306 -5.991 1.00 96.62 88 SER A N 1
ATOM 684 C CA . SER A 1 88 ? 9.802 -0.801 -5.319 1.00 96.62 88 SER A CA 1
ATOM 685 C C . SER A 1 88 ? 9.158 -1.826 -4.377 1.00 96.62 88 SER A C 1
ATOM 687 O O . SER A 1 88 ? 8.579 -1.454 -3.357 1.00 96.62 88 SER A O 1
ATOM 689 N N . PHE A 1 89 ? 9.278 -3.120 -4.695 1.00 98.25 89 PHE A N 1
ATOM 690 C CA . PHE A 1 89 ? 8.818 -4.201 -3.827 1.00 98.25 89 PHE A CA 1
ATOM 691 C C . PHE A 1 89 ? 9.699 -4.334 -2.580 1.00 98.25 89 PHE A C 1
ATOM 693 O O . PHE A 1 89 ? 9.172 -4.475 -1.481 1.00 98.25 89 PHE A O 1
ATOM 700 N N . GLN A 1 90 ? 11.023 -4.223 -2.721 1.00 96.75 90 GLN A N 1
ATOM 701 C CA . GLN A 1 90 ? 11.948 -4.227 -1.582 1.00 96.75 90 GLN A CA 1
ATOM 702 C C . GLN A 1 90 ? 11.663 -3.068 -0.615 1.00 96.75 90 GLN A C 1
ATOM 704 O O . GLN A 1 90 ? 11.535 -3.300 0.585 1.00 96.75 90 GLN A O 1
ATOM 709 N N . GLU A 1 91 ? 11.458 -1.849 -1.120 1.00 93.06 91 GLU A N 1
ATOM 710 C CA . GLU A 1 91 ? 11.085 -0.706 -0.271 1.00 93.06 91 GLU A CA 1
ATOM 711 C C . GLU A 1 91 ? 9.722 -0.920 0.416 1.00 93.06 91 GLU A C 1
ATOM 713 O O . GLU A 1 91 ? 9.541 -0.561 1.579 1.00 93.06 91 GLU A O 1
ATOM 718 N N . LEU A 1 92 ? 8.755 -1.556 -0.255 1.00 95.31 92 LEU A N 1
ATOM 719 C CA . LEU A 1 92 ? 7.477 -1.926 0.361 1.00 95.31 92 LEU A CA 1
ATOM 720 C C . LEU A 1 92 ? 7.650 -2.893 1.546 1.00 95.31 92 LEU A C 1
ATOM 722 O O . LEU A 1 92 ? 6.939 -2.757 2.548 1.00 95.31 92 LEU A O 1
ATOM 726 N N . VAL A 1 93 ? 8.590 -3.843 1.466 1.00 96.44 93 VAL A N 1
ATOM 727 C CA . VAL A 1 93 ? 8.903 -4.745 2.589 1.00 96.44 93 VAL A CA 1
ATOM 728 C C . VAL A 1 93 ? 9.374 -3.946 3.805 1.00 96.44 93 VAL A C 1
ATOM 730 O O . VAL A 1 93 ? 8.924 -4.225 4.922 1.00 96.44 93 VAL A O 1
ATOM 733 N N . GLU A 1 94 ? 10.216 -2.934 3.583 1.00 93.44 94 GLU A N 1
ATOM 734 C CA . GLU A 1 94 ? 10.707 -2.032 4.628 1.00 93.44 94 GLU A CA 1
ATOM 735 C C . GLU A 1 94 ? 9.586 -1.182 5.232 1.00 93.44 94 GLU A C 1
ATOM 737 O O . GLU A 1 94 ? 9.469 -1.106 6.456 1.00 93.44 94 GLU A O 1
ATOM 742 N N . TYR A 1 95 ? 8.696 -0.614 4.413 1.00 92.62 95 TYR A N 1
ATOM 743 C CA . TYR A 1 95 ? 7.533 0.122 4.919 1.00 92.62 95 TYR A CA 1
ATOM 744 C C . TYR A 1 95 ? 6.646 -0.742 5.818 1.00 92.62 95 TYR A C 1
ATOM 746 O O . TYR A 1 95 ? 6.234 -0.296 6.887 1.00 92.62 95 TYR A O 1
ATOM 754 N N . ARG A 1 96 ? 6.387 -1.998 5.435 1.00 94.75 96 ARG A N 1
ATOM 755 C CA . ARG A 1 96 ? 5.603 -2.928 6.262 1.00 94.75 96 ARG A CA 1
ATOM 756 C C . ARG A 1 96 ? 6.293 -3.223 7.598 1.00 94.75 96 ARG A C 1
ATOM 758 O O . ARG A 1 96 ? 5.618 -3.227 8.624 1.00 94.75 96 ARG A O 1
ATOM 765 N N . ASN A 1 97 ? 7.616 -3.410 7.615 1.00 93.94 97 ASN A N 1
ATOM 766 C CA . ASN A 1 97 ? 8.372 -3.562 8.867 1.00 93.94 97 ASN A CA 1
ATOM 767 C C . ASN A 1 97 ? 8.231 -2.326 9.768 1.00 93.94 97 ASN A C 1
ATOM 769 O O . ASN A 1 97 ? 8.005 -2.459 10.970 1.00 93.94 97 ASN A O 1
ATOM 773 N N . GLN A 1 98 ? 8.345 -1.127 9.190 1.00 91.75 98 GLN A N 1
ATOM 774 C CA . GLN A 1 98 ? 8.220 0.130 9.929 1.00 91.75 98 GLN A CA 1
ATOM 775 C C . GLN A 1 98 ? 6.809 0.312 10.504 1.00 91.75 98 GLN A C 1
ATOM 777 O O . GLN A 1 98 ? 6.678 0.716 11.656 1.00 91.75 98 GLN A O 1
ATOM 782 N N . ILE A 1 99 ? 5.764 -0.064 9.756 1.00 93.31 99 ILE A N 1
ATOM 783 C CA . ILE A 1 99 ? 4.375 -0.057 10.238 1.00 93.31 99 ILE A CA 1
ATOM 784 C C . ILE A 1 99 ? 4.225 -0.962 11.464 1.00 93.31 99 ILE A C 1
ATOM 786 O O . ILE A 1 99 ? 3.757 -0.497 12.501 1.00 93.31 99 ILE A O 1
ATOM 790 N N . TRP A 1 100 ? 4.652 -2.226 11.383 1.00 94.50 100 TRP A N 1
ATOM 791 C CA . TRP A 1 100 ? 4.568 -3.153 12.518 1.00 94.50 100 TRP A CA 1
ATOM 792 C C . TRP A 1 100 ? 5.353 -2.668 13.731 1.00 94.50 100 TRP A C 1
ATOM 794 O O . TRP A 1 100 ? 4.860 -2.735 14.855 1.00 94.50 100 TRP A O 1
ATOM 804 N N . HIS A 1 101 ? 6.552 -2.128 13.510 1.00 93.00 101 HIS A N 1
ATOM 805 C CA . HIS A 1 101 ? 7.365 -1.566 14.581 1.00 93.00 101 HIS A CA 1
ATOM 806 C C . HIS A 1 101 ? 6.682 -0.362 15.247 1.00 93.00 101 HIS A C 1
ATOM 808 O O . HIS A 1 101 ? 6.615 -0.285 16.469 1.00 93.00 101 HIS A O 1
ATOM 814 N N . ALA A 1 102 ? 6.135 0.566 14.461 1.00 91.75 102 ALA A N 1
ATOM 815 C CA . ALA A 1 102 ? 5.447 1.747 14.973 1.00 91.75 102 ALA A CA 1
ATOM 816 C C . ALA A 1 102 ? 4.132 1.409 15.698 1.00 91.75 102 ALA A C 1
ATOM 818 O O . ALA A 1 102 ? 3.762 2.108 16.644 1.00 91.75 102 ALA A O 1
ATOM 819 N N . LYS A 1 103 ? 3.434 0.358 15.249 1.00 92.56 103 LYS A N 1
ATOM 820 C CA . LYS A 1 103 ? 2.193 -0.154 15.847 1.00 92.56 103 LYS A CA 1
ATOM 821 C C . LYS A 1 103 ? 2.413 -1.109 17.013 1.00 92.56 103 LYS A C 1
ATOM 823 O O . LYS A 1 103 ? 1.450 -1.398 17.716 1.00 92.56 103 LYS A O 1
ATOM 828 N N . GLU A 1 104 ? 3.639 -1.597 17.196 1.00 94.62 104 GLU A N 1
ATOM 829 C CA . GLU A 1 104 ? 3.984 -2.639 18.170 1.00 94.62 104 GLU A CA 1
ATOM 830 C C . GLU A 1 104 ? 3.073 -3.880 18.033 1.00 94.62 104 GLU A C 1
ATOM 832 O O . GLU A 1 104 ? 2.731 -4.540 19.013 1.00 94.62 104 GLU A O 1
ATOM 837 N N . SER A 1 105 ? 2.643 -4.179 16.799 1.00 94.19 105 SER A N 1
ATOM 838 C CA . SER A 1 105 ? 1.678 -5.234 16.477 1.00 94.19 105 SER A CA 1
ATOM 839 C C . SER A 1 105 ? 1.825 -5.693 15.026 1.00 94.19 105 SER A C 1
ATOM 841 O O . SER A 1 105 ? 2.072 -4.882 14.133 1.00 94.19 105 SER A O 1
ATOM 843 N N . GLU A 1 106 ? 1.616 -6.989 14.794 1.00 93.31 106 GLU A N 1
ATOM 844 C CA . GLU A 1 106 ? 1.477 -7.579 13.454 1.00 93.31 106 GLU A CA 1
ATOM 845 C C . GLU A 1 106 ? 0.008 -7.620 12.989 1.00 93.31 106 GLU A C 1
ATOM 847 O O . GLU A 1 106 ? -0.269 -7.766 11.799 1.00 93.31 106 GLU A O 1
ATOM 852 N N . ASP A 1 107 ? -0.941 -7.440 13.914 1.00 94.25 107 ASP A N 1
ATOM 853 C CA . ASP A 1 107 ? -2.379 -7.375 13.642 1.00 94.25 107 ASP A CA 1
ATOM 854 C C . ASP A 1 107 ? -2.779 -5.938 13.282 1.00 94.25 107 ASP A C 1
ATOM 856 O O . ASP A 1 107 ? -3.382 -5.203 14.067 1.00 94.25 107 ASP A O 1
ATOM 860 N N . VAL A 1 108 ? -2.327 -5.499 12.107 1.00 95.25 108 VAL A N 1
ATOM 861 C CA . VAL A 1 108 ? -2.563 -4.156 11.569 1.00 95.25 108 VAL A CA 1
ATOM 862 C C . VAL A 1 108 ? -3.262 -4.292 10.215 1.00 95.25 108 VAL A C 1
ATOM 864 O O . VAL A 1 108 ? -2.757 -5.022 9.361 1.00 95.25 108 VAL A O 1
ATOM 867 N N . PRO A 1 109 ? -4.378 -3.580 9.961 1.00 97.50 109 PRO A N 1
ATOM 868 C CA . PRO A 1 109 ? -5.038 -3.612 8.660 1.00 97.50 109 PRO A CA 1
ATOM 869 C C . PRO A 1 109 ? -4.117 -3.098 7.545 1.00 97.50 109 PRO A C 1
ATOM 871 O O . PRO A 1 109 ? -3.848 -1.899 7.441 1.00 97.50 109 PRO A O 1
ATOM 874 N N . ILE A 1 110 ? -3.627 -4.013 6.705 1.00 97.88 110 ILE A N 1
ATOM 875 C CA . ILE A 1 110 ? -2.715 -3.712 5.597 1.00 97.88 110 ILE A CA 1
ATOM 876 C C . ILE A 1 110 ? -3.268 -4.295 4.293 1.00 97.88 110 ILE A C 1
ATOM 878 O O . ILE A 1 110 ? -3.701 -5.448 4.226 1.00 97.88 110 ILE A O 1
ATOM 882 N N . VAL A 1 111 ? -3.191 -3.497 3.229 1.00 98.38 111 VAL A N 1
ATOM 883 C CA . VAL A 1 111 ? -3.386 -3.927 1.842 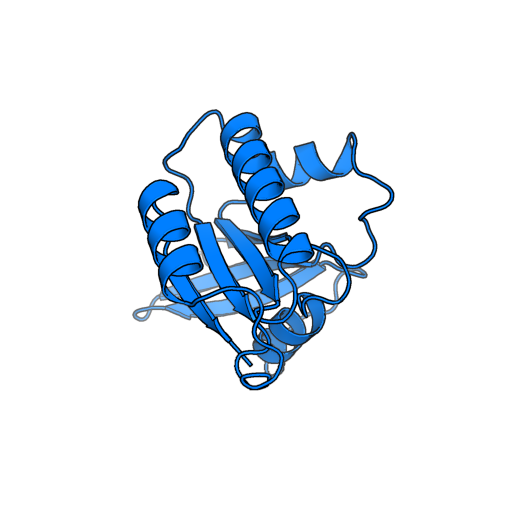1.00 98.38 111 VAL A CA 1
ATOM 884 C C . VAL A 1 111 ? -2.060 -3.818 1.098 1.00 98.38 111 VAL A C 1
ATOM 886 O O . VAL A 1 111 ? -1.464 -2.746 1.039 1.00 98.38 111 VAL A O 1
ATOM 889 N N . ILE A 1 112 ? -1.619 -4.916 0.489 1.00 98.38 112 ILE A N 1
ATOM 890 C CA . ILE A 1 112 ? -0.523 -4.949 -0.478 1.00 98.38 112 ILE A CA 1
ATOM 891 C C . ILE A 1 112 ? -1.113 -4.750 -1.875 1.00 98.38 112 ILE A C 1
ATOM 893 O O . ILE A 1 112 ? -1.818 -5.618 -2.395 1.00 98.38 112 ILE A O 1
ATOM 897 N N . ALA A 1 113 ? -0.820 -3.603 -2.481 1.00 98.12 113 ALA A N 1
ATOM 898 C CA . ALA A 1 113 ? -1.258 -3.247 -3.822 1.00 98.12 113 ALA A CA 1
ATOM 899 C C . ALA A 1 113 ? -0.102 -3.376 -4.825 1.00 98.12 113 ALA A C 1
ATOM 901 O O . ALA A 1 113 ? 0.849 -2.591 -4.821 1.00 98.12 113 ALA A O 1
ATOM 902 N N . ALA A 1 114 ? -0.206 -4.372 -5.699 1.00 98.38 114 ALA A N 1
ATOM 903 C CA . ALA A 1 114 ? 0.692 -4.607 -6.820 1.00 98.38 114 ALA A CA 1
ATOM 904 C C . ALA A 1 114 ? 0.220 -3.797 -8.034 1.00 98.38 114 ALA A C 1
ATOM 906 O O . ALA A 1 114 ? -0.614 -4.244 -8.823 1.00 98.38 114 ALA A O 1
ATOM 907 N N . ASN A 1 115 ? 0.704 -2.567 -8.147 1.00 97.69 115 ASN A N 1
ATOM 908 C CA . ASN A 1 115 ? 0.215 -1.603 -9.119 1.00 97.69 115 ASN A CA 1
ATOM 909 C C . ASN A 1 115 ? 0.889 -1.730 -10.494 1.00 97.69 115 ASN A C 1
ATOM 911 O O . ASN A 1 115 ? 1.954 -2.338 -10.630 1.00 97.69 115 ASN A O 1
ATOM 915 N N . LYS A 1 116 ? 0.280 -1.085 -11.498 1.00 96.44 116 LYS A N 1
ATOM 916 C CA . LYS A 1 116 ? 0.675 -1.108 -12.916 1.00 96.44 116 LYS A CA 1
ATOM 917 C C . LYS A 1 116 ? 0.580 -2.499 -13.535 1.00 96.44 116 LYS A C 1
ATOM 919 O O . LYS A 1 116 ? 1.434 -2.899 -14.323 1.00 96.44 116 LYS A O 1
ATOM 924 N N . SER A 1 117 ? -0.458 -3.250 -13.168 1.00 96.69 117 SER A N 1
ATOM 925 C CA . SER A 1 117 ? -0.680 -4.618 -13.649 1.00 96.69 117 SER A CA 1
ATOM 926 C C . SER A 1 117 ? -0.894 -4.728 -15.162 1.00 96.69 117 SER A C 1
ATOM 928 O O . SER A 1 117 ? -0.856 -5.827 -15.709 1.00 96.69 117 SER A O 1
ATOM 930 N N . ASP A 1 118 ? -1.071 -3.604 -15.859 1.00 96.25 118 ASP A N 1
ATOM 931 C CA . ASP A 1 118 ? -1.084 -3.525 -17.314 1.00 96.25 118 ASP A CA 1
ATOM 932 C C . ASP A 1 118 ? 0.307 -3.608 -17.966 1.00 96.25 118 ASP A C 1
ATOM 934 O O . ASP A 1 118 ? 0.388 -3.941 -19.147 1.00 96.25 118 ASP A O 1
ATOM 938 N N . LEU A 1 119 ? 1.396 -3.402 -17.217 1.00 95.81 119 LEU A N 1
ATOM 939 C CA 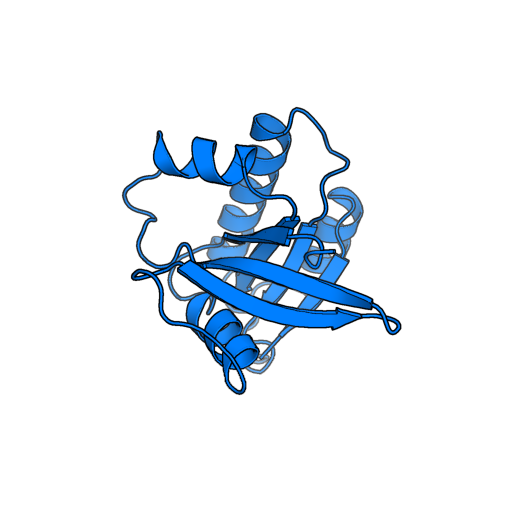. LEU A 1 119 ? 2.780 -3.533 -17.694 1.00 95.81 119 LEU A CA 1
ATOM 940 C C . LEU A 1 119 ? 3.288 -4.984 -17.606 1.00 95.81 119 LEU A C 1
ATOM 942 O O . LEU A 1 119 ? 4.331 -5.265 -17.018 1.00 95.81 119 LEU A O 1
ATOM 946 N N . LEU A 1 120 ? 2.537 -5.934 -18.169 1.00 94.31 120 LEU A N 1
ATOM 947 C CA . LEU A 1 120 ? 2.850 -7.367 -18.055 1.00 94.31 120 LEU A CA 1
ATOM 948 C C . LEU A 1 120 ? 4.190 -7.755 -18.697 1.00 94.31 120 LEU A C 1
ATOM 950 O O . LEU A 1 120 ? 4.866 -8.642 -18.185 1.00 94.31 120 LEU A O 1
ATOM 954 N N . GLU A 1 121 ? 4.574 -7.099 -19.793 1.00 97.00 121 GLU A N 1
ATOM 955 C CA . GLU A 1 121 ? 5.842 -7.361 -20.495 1.00 97.00 121 GLU A CA 1
ATOM 956 C C . GLU A 1 121 ? 7.065 -6.842 -19.726 1.00 97.00 121 GLU A C 1
ATOM 958 O O . GLU A 1 121 ? 8.172 -7.336 -19.921 1.00 97.00 121 GLU A O 1
ATOM 963 N N . GLU A 1 122 ? 6.859 -5.879 -18.826 1.00 97.06 122 GLU A N 1
ATOM 964 C CA . GLU A 1 122 ? 7.896 -5.273 -17.985 1.00 97.06 122 GLU A CA 1
ATOM 965 C C . GLU A 1 122 ? 7.887 -5.852 -16.561 1.00 97.06 122 GLU A C 1
ATOM 967 O O . GLU A 1 122 ? 8.568 -5.334 -15.680 1.00 97.06 122 GLU A O 1
ATOM 972 N N . ARG A 1 123 ? 7.095 -6.904 -16.295 1.00 98.19 123 ARG A N 1
ATOM 973 C CA . ARG A 1 123 ? 6.960 -7.471 -14.949 1.00 98.19 123 ARG A CA 1
ATOM 974 C C . ARG A 1 123 ? 8.304 -7.999 -14.444 1.00 98.19 123 ARG A C 1
ATOM 976 O O . ARG A 1 123 ? 8.876 -8.926 -15.008 1.00 98.19 123 ARG A O 1
ATOM 983 N N . GLU A 1 124 ? 8.736 -7.464 -13.307 1.00 98.31 124 GLU A N 1
ATOM 984 C CA . GLU A 1 124 ? 9.907 -7.925 -12.553 1.00 98.31 124 GLU A CA 1
ATOM 985 C C . GLU A 1 124 ? 9.514 -8.714 -11.297 1.00 98.31 124 GLU A C 1
ATOM 987 O O . GLU A 1 124 ? 10.300 -9.514 -10.793 1.00 98.31 124 GLU A O 1
ATOM 992 N N . VAL A 1 125 ? 8.306 -8.482 -10.770 1.00 98.19 125 VAL A N 1
ATOM 993 C CA . VAL A 1 125 ? 7.804 -9.128 -9.553 1.00 98.19 125 VAL A CA 1
ATOM 994 C C . VAL A 1 125 ? 6.654 -10.064 -9.899 1.00 98.19 125 VAL A C 1
ATOM 996 O O . VAL A 1 125 ? 5.547 -9.631 -10.251 1.00 98.19 125 VAL A O 1
ATOM 999 N N . ASP A 1 126 ? 6.906 -11.361 -9.759 1.00 97.88 126 ASP A N 1
ATOM 1000 C CA . ASP A 1 126 ? 5.892 -12.391 -9.956 1.00 97.88 126 ASP A CA 1
ATOM 1001 C C . ASP A 1 126 ? 4.727 -12.218 -8.978 1.00 97.88 126 ASP A C 1
ATOM 1003 O O . ASP A 1 126 ? 4.901 -11.912 -7.796 1.00 97.88 126 ASP A O 1
ATOM 1007 N N . THR A 1 127 ? 3.510 -12.458 -9.466 1.00 98.06 127 THR A N 1
ATOM 1008 C CA . THR A 1 127 ? 2.286 -12.345 -8.661 1.00 98.06 127 THR A CA 1
ATOM 1009 C C . THR A 1 127 ? 2.337 -13.226 -7.407 1.00 98.06 127 THR A C 1
ATOM 1011 O O . THR A 1 127 ? 1.853 -12.822 -6.350 1.00 98.06 127 THR A O 1
ATOM 1014 N N . GLU A 1 128 ? 2.938 -14.417 -7.491 1.00 98.25 128 GLU A N 1
ATOM 1015 C CA . GLU A 1 128 ? 3.045 -15.316 -6.337 1.00 98.25 128 GLU A CA 1
ATOM 1016 C C . GLU A 1 128 ? 3.973 -14.764 -5.246 1.00 98.25 128 GLU A C 1
ATOM 1018 O O . GLU A 1 128 ? 3.619 -14.872 -4.076 1.00 98.25 128 GLU A O 1
ATOM 1023 N N . ILE A 1 129 ? 5.058 -14.059 -5.598 1.00 98.06 129 ILE A N 1
ATOM 1024 C CA . ILE A 1 129 ? 5.929 -13.380 -4.619 1.00 98.06 129 ILE A CA 1
ATOM 1025 C C . ILE A 1 129 ? 5.116 -12.362 -3.807 1.00 98.06 129 ILE A C 1
ATOM 1027 O O . ILE A 1 129 ? 5.172 -12.342 -2.577 1.00 98.06 129 ILE A O 1
ATOM 1031 N N . GLY A 1 130 ? 4.308 -11.544 -4.489 1.00 98.00 130 GLY A N 1
ATOM 1032 C CA . GLY A 1 130 ? 3.446 -10.556 -3.835 1.00 98.00 130 GLY A CA 1
ATOM 1033 C C . GLY A 1 130 ? 2.384 -11.191 -2.930 1.00 98.00 130 GLY A C 1
ATOM 1034 O O . GLY A 1 130 ? 2.178 -10.738 -1.803 1.00 98.00 130 GLY A O 1
ATOM 1035 N N . LYS A 1 131 ? 1.738 -12.272 -3.387 1.00 98.56 131 LYS A N 1
ATOM 1036 C CA . LYS A 1 131 ? 0.738 -13.009 -2.595 1.00 98.56 131 LYS A CA 1
ATOM 1037 C C . LYS A 1 131 ? 1.343 -13.690 -1.374 1.00 98.56 131 LYS A C 1
ATOM 1039 O O . LYS A 1 131 ? 0.732 -13.664 -0.308 1.00 98.56 131 LYS A O 1
ATOM 1044 N N . GLU A 1 132 ? 2.501 -14.326 -1.516 1.00 98.56 132 GLU A N 1
ATOM 1045 C CA . GLU A 1 132 ? 3.203 -14.963 -0.400 1.00 98.56 132 GLU A CA 1
ATOM 1046 C C . GLU A 1 132 ? 3.603 -13.931 0.649 1.00 98.56 132 GLU A C 1
ATOM 1048 O O . GLU A 1 132 ? 3.338 -14.132 1.835 1.00 98.56 132 GLU A O 1
ATOM 1053 N N . PHE A 1 133 ? 4.138 -12.787 0.215 1.00 98.31 133 PHE A N 1
ATOM 1054 C CA . PHE A 1 133 ? 4.468 -11.693 1.118 1.00 98.31 133 PHE A CA 1
ATOM 1055 C C . PHE A 1 133 ? 3.236 -11.131 1.842 1.00 98.31 133 PHE A C 1
ATOM 1057 O O . PHE A 1 133 ? 3.293 -10.884 3.048 1.00 98.31 133 PHE A O 1
ATOM 1064 N N . ALA A 1 134 ? 2.104 -10.975 1.149 1.00 98.19 134 ALA A N 1
ATOM 1065 C CA . ALA A 1 134 ? 0.861 -10.528 1.772 1.00 98.19 134 ALA A CA 1
ATOM 1066 C C . ALA A 1 134 ? 0.348 -11.531 2.818 1.00 98.19 134 ALA A C 1
ATOM 1068 O O . ALA A 1 134 ? -0.001 -11.126 3.922 1.00 98.19 134 ALA A O 1
ATOM 1069 N N . ARG A 1 135 ? 0.385 -12.841 2.525 1.00 98.06 135 ARG A N 1
ATOM 1070 C CA . ARG A 1 135 ? 0.033 -13.893 3.499 1.00 98.06 135 ARG A CA 1
ATOM 1071 C C . ARG A 1 135 ? 0.942 -13.859 4.725 1.00 98.06 135 ARG A C 1
ATOM 1073 O O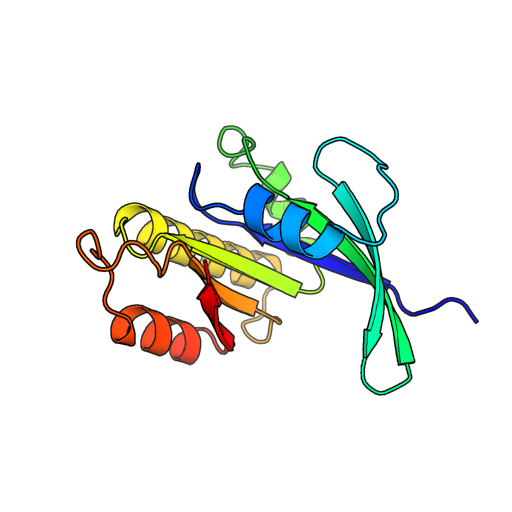 . ARG A 1 135 ? 0.442 -13.927 5.841 1.00 98.06 135 ARG A O 1
ATOM 1080 N N . PHE A 1 136 ? 2.254 -13.736 4.518 1.00 96.81 136 PHE A N 1
ATOM 1081 C CA . PHE A 1 136 ? 3.223 -13.588 5.607 1.00 96.81 136 PHE A CA 1
ATOM 1082 C C . PHE A 1 136 ? 2.941 -12.341 6.453 1.00 96.81 136 PHE A C 1
ATOM 1084 O O . PHE A 1 136 ? 3.073 -12.379 7.670 1.00 96.81 136 PHE A O 1
ATOM 1091 N N . SER A 1 137 ? 2.506 -11.256 5.814 1.00 96.19 137 SER A N 1
ATOM 1092 C CA . SER A 1 137 ? 2.212 -9.983 6.473 1.00 96.19 1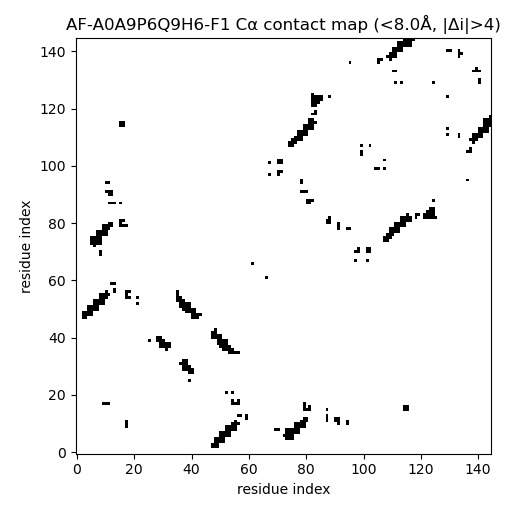37 SER A CA 1
ATOM 1093 C C . SER A 1 137 ? 0.787 -9.883 7.041 1.00 96.19 137 SER A C 1
ATOM 1095 O O . SER A 1 137 ? 0.383 -8.785 7.412 1.00 96.19 137 SER A O 1
ATOM 1097 N N . ASN A 1 138 ? 0.009 -10.976 7.060 1.00 96.06 138 ASN A N 1
ATOM 1098 C CA . ASN A 1 138 ? -1.421 -10.980 7.410 1.00 96.06 138 ASN A CA 1
ATOM 1099 C C . ASN A 1 138 ? -2.230 -9.875 6.688 1.00 96.06 138 ASN A C 1
ATOM 1101 O O . ASN A 1 138 ? -3.115 -9.236 7.252 1.00 96.06 138 ASN A O 1
ATOM 1105 N N . ALA A 1 139 ? -1.889 -9.625 5.425 1.00 98.00 139 ALA A N 1
ATOM 1106 C CA . ALA A 1 139 ? -2.395 -8.519 4.629 1.00 98.00 139 ALA A CA 1
ATOM 1107 C C . ALA A 1 139 ? -3.260 -9.010 3.463 1.00 98.00 139 ALA A C 1
ATOM 1109 O O . ALA A 1 139 ? -3.082 -10.112 2.933 1.00 98.00 139 ALA A O 1
ATOM 1110 N N . PHE A 1 140 ? -4.173 -8.153 3.006 1.00 98.19 140 PHE A N 1
ATOM 1111 C CA . PHE A 1 140 ? -4.909 -8.393 1.767 1.00 98.19 140 PHE A CA 1
ATOM 1112 C C . PHE A 1 140 ? -4.021 -8.096 0.551 1.00 98.19 140 PHE A C 1
ATOM 1114 O O . PHE A 1 140 ? -3.234 -7.155 0.581 1.00 98.19 140 PHE A O 1
ATOM 1121 N N . TYR A 1 141 ? -4.157 -8.865 -0.531 1.00 98.50 141 TYR A N 1
ATOM 1122 C CA . TYR A 1 141 ? -3.397 -8.665 -1.770 1.00 98.50 141 TYR A CA 1
ATOM 1123 C C . TYR A 1 141 ? -4.317 -8.306 -2.933 1.00 98.50 141 TYR A C 1
ATOM 1125 O O . TYR A 1 141 ? -5.323 -8.982 -3.159 1.00 98.50 141 TYR A O 1
ATOM 1133 N N . ILE A 1 142 ? -3.933 -7.299 -3.717 1.00 98.12 142 ILE A N 1
ATOM 1134 C CA . ILE A 1 142 ? -4.639 -6.913 -4.940 1.00 98.12 142 ILE A CA 1
ATOM 1135 C C . ILE A 1 142 ? -3.666 -6.417 -6.013 1.00 98.12 142 ILE A C 1
ATOM 1137 O O . ILE A 1 142 ? -2.721 -5.693 -5.709 1.00 98.12 142 ILE A O 1
ATOM 1141 N N . GLU A 1 143 ? -3.910 -6.775 -7.276 1.00 97.81 143 GLU A N 1
ATOM 1142 C CA . GLU A 1 143 ? -3.246 -6.130 -8.414 1.00 97.81 143 GLU A CA 1
ATOM 1143 C C . GLU A 1 143 ? -4.098 -4.964 -8.934 1.00 97.81 143 GLU A C 1
ATOM 1145 O O . GLU A 1 143 ? -5.318 -5.090 -9.076 1.00 97.81 143 GLU A O 1
ATOM 1150 N N . THR A 1 144 ? -3.469 -3.828 -9.234 1.00 95.75 144 THR A N 1
ATOM 1151 C CA . THR A 1 144 ? -4.155 -2.594 -9.650 1.00 95.75 144 THR A CA 1
ATOM 1152 C C . THR A 1 144 ? -3.536 -1.987 -10.905 1.00 95.75 144 THR A C 1
ATOM 1154 O O . THR A 1 144 ? -2.370 -2.227 -11.216 1.00 95.75 144 THR A O 1
ATOM 1157 N N . ARG A 1 145 ? -4.340 -1.201 -11.629 1.00 91.75 145 ARG A N 1
ATOM 1158 C CA . ARG A 1 145 ? -3.966 -0.489 -12.856 1.00 91.75 145 ARG A CA 1
ATOM 1159 C C . ARG A 1 145 ? -4.108 1.016 -12.677 1.00 91.75 145 ARG A C 1
ATOM 1161 O O . ARG A 1 145 ? -5.213 1.439 -12.249 1.00 91.75 145 ARG A O 1
#

Organism: NCBI:txid41804